Protein AF-A0A0C2CMG9-F1 (afdb_monomer_lite)

Sequence (87 aa):
FETTVRTVADTRLAEKPQTMLVYRIFEIDEKVTVMPRDKAELEKLYDSGNAVVFHSKYYPGAHNIEGLSDWFDKNSTVDGLFAKDKQ

Radius of 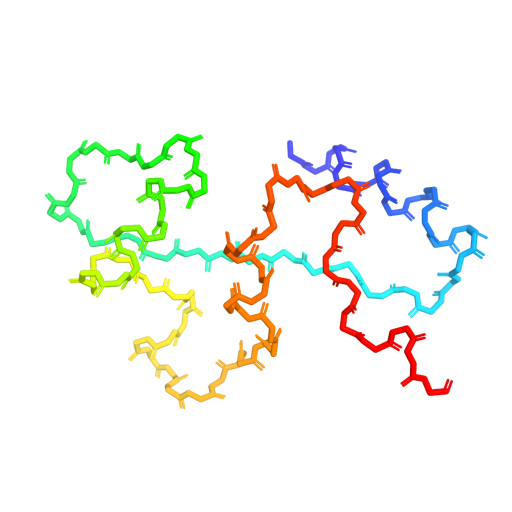gyration: 14.69 Å; chains: 1; bounding box: 33×23×41 Å

Organism: NCBI:txid51022

pLDDT: mean 79.19, std 14.96, range [36.62, 95.56]

Secondary structure (DSSP, 8-state):
-HHHHHHHHHHHHHH-TT-------EEEPTT--S--SSHHHHHHHHHTTSEEETTTTTSTTTT--S-HHHHHH-S--SS---TTS--

Foldseek 3Di:
DVVVLVVLCVVCCVVPVPFDDDDWDKDFAPPPPDDDPDLQSQVVCVVVVRIDTPCCVVDPPPPPDPCPVVVSPDPDPPPPDPPDPDD

Structure (mmCIF, N/CA/C/O backbone):
data_AF-A0A0C2CMG9-F1
#
_entry.id   AF-A0A0C2CMG9-F1
#
loop_
_atom_site.group_PDB
_atom_site.id
_atom_site.type_symbol
_atom_site.label_atom_id
_atom_site.label_alt_id
_atom_site.label_comp_id
_atom_site.label_asym_id
_atom_site.label_entity_id
_atom_site.label_seq_id
_atom_site.pdbx_PDB_ins_code
_atom_site.Cartn_x
_atom_site.Cartn_y
_atom_site.Cartn_z
_atom_site.occupancy
_atom_site.B_iso_or_equiv
_atom_site.auth_seq_id
_atom_site.auth_comp_id
_atom_site.auth_asym_id
_atom_site.auth_atom_id
_atom_site.pdbx_PDB_model_num
ATOM 1 N N . PHE A 1 1 ? 10.597 7.885 0.992 1.00 70.31 1 PHE A N 1
ATOM 2 C CA . PHE A 1 1 ? 9.540 7.336 0.120 1.00 70.31 1 PHE A CA 1
ATOM 3 C C . PHE A 1 1 ? 9.822 7.656 -1.343 1.00 70.31 1 PHE A C 1
ATOM 5 O O . PHE A 1 1 ? 10.162 6.731 -2.064 1.00 70.31 1 PHE A O 1
ATOM 12 N N . GLU A 1 2 ? 9.776 8.927 -1.770 1.00 81.12 2 GLU A N 1
ATOM 13 C CA . GLU A 1 2 ? 9.985 9.309 -3.183 1.00 81.12 2 GLU A CA 1
ATOM 14 C C . GLU A 1 2 ? 11.286 8.753 -3.776 1.00 81.12 2 GLU A C 1
ATOM 16 O O . GLU A 1 2 ? 11.247 8.115 -4.821 1.00 81.12 2 GLU A O 1
ATOM 21 N N . THR A 1 3 ? 12.420 8.916 -3.086 1.00 84.75 3 THR A N 1
ATOM 22 C CA . THR A 1 3 ? 13.719 8.395 -3.544 1.00 84.75 3 THR A CA 1
ATOM 23 C C . THR A 1 3 ? 13.669 6.895 -3.824 1.00 84.75 3 THR A C 1
ATOM 25 O O . THR A 1 3 ? 14.120 6.454 -4.872 1.00 84.75 3 THR A O 1
ATOM 28 N N . THR A 1 4 ? 13.062 6.114 -2.927 1.00 79.69 4 THR A N 1
ATOM 29 C CA . THR A 1 4 ? 12.919 4.659 -3.078 1.00 79.69 4 THR A CA 1
ATOM 30 C C . THR A 1 4 ? 12.063 4.304 -4.290 1.00 79.69 4 THR A C 1
ATOM 32 O O . THR A 1 4 ? 12.452 3.453 -5.084 1.00 79.69 4 THR A O 1
ATOM 35 N N . VAL A 1 5 ? 10.916 4.971 -4.455 1.00 81.06 5 VAL A N 1
ATOM 36 C CA . VAL A 1 5 ? 10.020 4.745 -5.600 1.00 81.06 5 VAL A CA 1
ATOM 37 C C . VAL A 1 5 ? 10.719 5.106 -6.908 1.00 81.06 5 VAL A C 1
ATOM 39 O O . VAL A 1 5 ? 10.651 4.336 -7.860 1.00 81.06 5 VAL A O 1
ATOM 42 N N . ARG A 1 6 ? 11.441 6.232 -6.938 1.00 85.69 6 ARG A N 1
ATOM 43 C CA . ARG A 1 6 ? 12.209 6.681 -8.103 1.00 85.69 6 ARG A CA 1
ATOM 44 C C . ARG A 1 6 ? 13.287 5.670 -8.487 1.00 85.69 6 ARG A C 1
ATOM 46 O O . ARG A 1 6 ? 13.344 5.279 -9.640 1.00 85.69 6 ARG A O 1
ATOM 53 N N . THR A 1 7 ? 14.068 5.172 -7.529 1.00 84.88 7 THR A N 1
ATOM 54 C CA . THR A 1 7 ? 15.093 4.153 -7.805 1.00 84.88 7 THR A CA 1
ATOM 55 C C . THR A 1 7 ? 14.495 2.864 -8.375 1.00 84.88 7 THR A C 1
ATOM 57 O O . THR A 1 7 ? 15.049 2.294 -9.310 1.00 84.88 7 THR A O 1
ATOM 60 N N . VAL A 1 8 ? 13.353 2.404 -7.850 1.00 82.62 8 VAL A N 1
ATOM 61 C CA . VAL A 1 8 ? 12.649 1.238 -8.414 1.00 82.62 8 VAL A CA 1
ATOM 62 C C . VAL A 1 8 ? 12.158 1.536 -9.831 1.00 82.62 8 VAL A C 1
ATOM 64 O O . VAL A 1 8 ? 12.274 0.682 -10.709 1.00 82.62 8 VAL A O 1
ATOM 67 N N . ALA A 1 9 ? 11.638 2.743 -10.062 1.00 84.44 9 ALA A N 1
ATOM 68 C CA . ALA A 1 9 ? 11.154 3.163 -11.367 1.00 84.44 9 ALA A CA 1
ATOM 69 C C . ALA A 1 9 ? 12.264 3.200 -12.415 1.00 84.44 9 ALA A C 1
ATOM 71 O O . ALA A 1 9 ? 12.098 2.610 -13.479 1.00 84.44 9 ALA A O 1
ATOM 72 N N . ASP A 1 10 ? 13.394 3.828 -12.095 1.00 88.50 10 ASP A N 1
ATOM 73 C CA . ASP A 1 10 ? 14.523 3.981 -13.010 1.00 88.50 10 ASP A CA 1
ATOM 74 C C . ASP A 1 10 ? 15.026 2.613 -13.497 1.00 88.50 10 ASP A C 1
ATOM 76 O O . ASP A 1 10 ? 15.171 2.395 -14.699 1.00 88.50 10 ASP A O 1
ATOM 80 N N . THR A 1 11 ? 15.200 1.653 -12.582 1.00 86.25 11 THR A N 1
ATOM 81 C CA . THR A 1 11 ? 15.629 0.289 -12.928 1.00 86.25 11 THR A CA 1
ATOM 82 C C . THR A 1 11 ? 14.591 -0.435 -13.789 1.00 86.25 11 THR A C 1
ATOM 84 O O . THR A 1 11 ? 14.924 -0.999 -14.829 1.00 86.25 11 THR A O 1
ATOM 87 N N . ARG A 1 12 ? 13.311 -0.418 -13.393 1.00 79.25 12 ARG A N 1
ATOM 88 C CA . ARG A 1 12 ? 12.273 -1.227 -14.061 1.00 79.25 12 ARG A CA 1
ATOM 89 C C . ARG A 1 12 ? 11.852 -0.672 -15.408 1.00 79.25 12 ARG A C 1
ATOM 91 O O . ARG A 1 12 ? 11.607 -1.447 -16.326 1.00 79.25 12 ARG A O 1
ATOM 98 N N . LEU A 1 13 ? 11.774 0.646 -15.540 1.00 85.25 13 LEU A N 1
ATOM 99 C CA . LEU A 1 13 ? 11.419 1.283 -16.804 1.00 85.25 13 LEU A CA 1
ATOM 100 C C . LEU A 1 13 ? 12.554 1.169 -17.829 1.00 85.25 13 LEU A C 1
ATOM 102 O O . LEU A 1 13 ? 12.274 1.145 -19.023 1.00 85.25 13 LEU A O 1
ATOM 106 N N . ALA A 1 14 ? 13.809 1.033 -17.387 1.00 88.81 14 ALA A N 1
ATOM 107 C CA . ALA A 1 14 ? 14.919 0.707 -18.278 1.00 88.81 14 ALA A CA 1
ATOM 108 C C . ALA A 1 14 ? 14.831 -0.734 -18.823 1.00 88.81 14 ALA A C 1
ATOM 110 O O . ALA A 1 14 ? 15.079 -0.952 -20.007 1.00 88.81 14 ALA A O 1
ATOM 111 N N . GLU A 1 15 ? 14.454 -1.712 -17.990 1.00 86.25 15 GLU A N 1
ATOM 112 C CA . GLU A 1 15 ? 14.333 -3.128 -18.386 1.00 86.25 15 GLU A CA 1
ATOM 113 C C . GLU A 1 15 ? 13.051 -3.429 -19.181 1.00 86.25 15 GLU A C 1
ATOM 115 O O . GLU A 1 15 ? 13.072 -4.161 -20.171 1.00 86.25 15 GLU A O 1
ATOM 120 N N . LYS A 1 16 ? 11.919 -2.872 -18.739 1.00 84.25 16 LYS A N 1
ATOM 121 C CA . LYS A 1 16 ? 10.583 -3.049 -19.319 1.00 84.25 16 LYS A CA 1
ATOM 122 C C . LYS A 1 16 ? 9.851 -1.697 -19.337 1.00 84.25 16 LYS A C 1
ATOM 124 O O . LYS A 1 16 ? 9.092 -1.396 -18.410 1.00 84.25 16 LYS A O 1
ATOM 129 N N . PRO A 1 17 ? 10.007 -0.891 -20.401 1.00 83.75 17 PRO A N 1
ATOM 130 C CA . PRO A 1 17 ? 9.475 0.477 -20.469 1.00 83.75 17 PRO A CA 1
ATOM 131 C C . PRO A 1 17 ? 7.954 0.616 -20.318 1.00 83.75 17 PRO A C 1
ATOM 133 O O . PRO A 1 17 ? 7.471 1.686 -19.966 1.00 83.75 17 PRO A O 1
ATOM 136 N N . GLN A 1 18 ? 7.189 -0.451 -20.570 1.00 82.19 18 GLN A N 1
ATOM 137 C CA . GLN A 1 18 ? 5.726 -0.467 -20.426 1.00 82.19 18 GLN A CA 1
ATOM 138 C C . GLN A 1 18 ? 5.251 -0.918 -19.031 1.00 82.19 18 GLN A C 1
ATOM 140 O O . GLN A 1 18 ? 4.066 -1.180 -18.836 1.00 82.19 18 GLN A O 1
ATOM 145 N N . THR A 1 19 ? 6.153 -1.014 -18.050 1.00 78.69 19 THR A N 1
ATOM 146 C CA . THR A 1 19 ? 5.807 -1.412 -16.678 1.00 78.69 19 THR A CA 1
ATOM 147 C C . THR A 1 19 ? 4.992 -0.327 -15.978 1.00 78.69 19 THR A C 1
ATOM 149 O O . THR A 1 19 ? 5.428 0.817 -15.858 1.00 78.69 19 THR A O 1
ATOM 152 N N . MET A 1 20 ? 3.835 -0.701 -15.427 1.00 75.62 20 MET A N 1
ATOM 153 C CA . MET A 1 20 ? 3.095 0.148 -14.493 1.00 75.62 20 MET A CA 1
ATOM 154 C C . MET A 1 20 ? 3.586 -0.059 -13.060 1.00 75.62 20 MET A C 1
ATOM 156 O O . MET A 1 20 ? 3.564 -1.170 -12.534 1.00 75.62 20 MET A O 1
ATOM 160 N N . LEU A 1 21 ? 3.966 1.036 -12.404 1.00 77.12 21 LEU A N 1
ATOM 161 C CA . LEU A 1 21 ? 4.305 1.048 -10.983 1.00 77.12 21 LEU A CA 1
ATOM 162 C C . LEU A 1 21 ? 3.074 1.446 -10.183 1.00 77.12 21 LEU A C 1
ATOM 164 O O . LEU A 1 21 ? 2.612 2.585 -10.245 1.00 77.12 21 LEU A O 1
ATOM 168 N N . VAL A 1 22 ? 2.539 0.489 -9.434 1.00 76.75 22 VAL A N 1
ATOM 169 C CA . VAL A 1 22 ? 1.315 0.676 -8.662 1.00 76.75 22 VAL A CA 1
ATOM 170 C C . VAL A 1 22 ? 1.641 0.760 -7.179 1.00 76.75 22 VAL A C 1
ATOM 172 O O . VAL A 1 22 ? 2.260 -0.140 -6.615 1.00 76.75 22 VAL A O 1
ATOM 175 N N . TYR A 1 23 ? 1.162 1.822 -6.536 1.00 77.69 23 TYR A N 1
ATOM 176 C CA . TYR A 1 23 ? 1.125 1.950 -5.084 1.00 77.69 23 TYR A CA 1
ATOM 177 C C . TYR A 1 23 ? -0.330 1.883 -4.604 1.00 77.69 23 TYR A C 1
ATOM 179 O O . TYR A 1 23 ? -1.228 2.448 -5.227 1.00 77.69 23 TYR A O 1
ATOM 187 N N . ARG A 1 24 ? -0.573 1.173 -3.497 1.00 83.38 24 ARG A N 1
ATOM 188 C CA . ARG A 1 24 ? -1.894 1.082 -2.860 1.00 83.38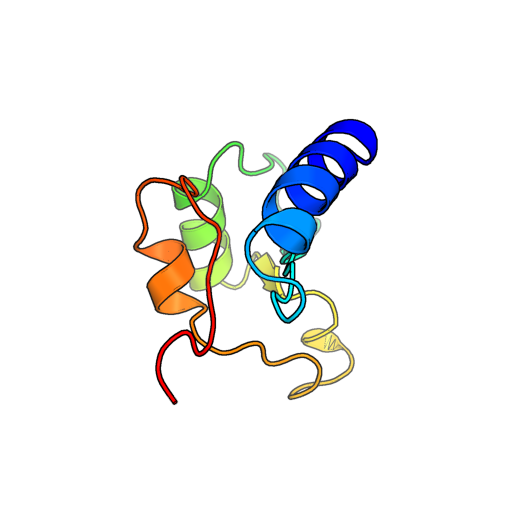 24 ARG A CA 1
ATOM 189 C C . ARG A 1 24 ? -1.882 1.899 -1.577 1.00 83.38 24 ARG A C 1
ATOM 191 O O . ARG A 1 24 ? -1.038 1.670 -0.716 1.00 83.38 24 ARG A O 1
ATOM 198 N N . ILE A 1 25 ? -2.809 2.845 -1.469 1.00 86.75 25 ILE A N 1
ATOM 199 C CA . ILE A 1 25 ? -3.016 3.657 -0.266 1.00 86.75 25 ILE A CA 1
ATOM 200 C C . ILE A 1 25 ? -4.280 3.158 0.425 1.00 86.75 25 ILE A C 1
ATOM 202 O O . ILE A 1 25 ? -5.285 2.897 -0.239 1.00 86.75 25 ILE A O 1
ATOM 206 N N . PHE A 1 26 ? -4.217 3.048 1.748 1.00 90.00 26 PHE A N 1
ATOM 207 C CA . PHE A 1 26 ? -5.347 2.681 2.589 1.00 90.00 26 PHE A CA 1
ATOM 208 C C . PHE A 1 26 ? -5.673 3.822 3.550 1.00 90.00 26 PHE A C 1
ATOM 210 O O . PHE A 1 26 ? -4.772 4.437 4.119 1.00 90.00 26 PHE A O 1
ATOM 217 N N . GLU A 1 27 ? -6.963 4.083 3.727 1.00 91.56 27 GLU A N 1
ATOM 218 C CA . GLU A 1 27 ? -7.495 4.938 4.782 1.00 91.56 27 GLU A CA 1
ATOM 219 C C . GLU A 1 27 ? -7.850 4.059 5.976 1.00 91.56 27 GLU A C 1
ATOM 221 O O . GLU A 1 27 ? -8.591 3.084 5.833 1.00 91.56 27 GLU A O 1
ATOM 226 N N . ILE A 1 28 ? -7.319 4.405 7.144 1.00 93.25 28 ILE A N 1
ATOM 227 C CA . ILE A 1 28 ? -7.586 3.705 8.400 1.00 93.25 28 ILE A CA 1
ATOM 228 C C . ILE A 1 28 ? -8.635 4.498 9.185 1.00 93.25 28 ILE A C 1
ATOM 230 O O . ILE A 1 28 ? -8.584 5.728 9.212 1.00 93.25 28 ILE A O 1
ATOM 234 N N . ASP A 1 29 ? -9.599 3.805 9.794 1.00 92.50 29 ASP A N 1
ATOM 235 C CA . ASP A 1 29 ? -10.590 4.417 10.682 1.00 92.50 29 ASP A CA 1
ATOM 236 C C . ASP A 1 29 ? -9.897 5.118 11.861 1.00 92.50 29 ASP A C 1
ATOM 238 O O . ASP A 1 29 ? -8.990 4.564 12.483 1.00 92.50 29 ASP A O 1
ATOM 242 N N . GLU A 1 30 ? -10.340 6.331 12.193 1.00 92.88 30 GLU A N 1
ATOM 243 C CA . GLU A 1 30 ? -9.753 7.161 13.254 1.00 92.88 30 GLU A CA 1
ATOM 244 C C . GLU A 1 30 ? -9.790 6.496 14.640 1.00 92.88 30 GLU A C 1
ATOM 246 O O . GLU A 1 30 ? -9.014 6.857 15.525 1.00 92.88 30 GLU A O 1
ATOM 251 N N . LYS A 1 31 ? -10.672 5.509 14.848 1.00 94.31 31 LYS A N 1
ATOM 252 C CA . LYS A 1 31 ? -10.754 4.732 16.094 1.00 94.31 31 LYS A CA 1
ATOM 253 C C . LYS A 1 31 ? -9.587 3.761 16.271 1.00 94.31 31 LYS A C 1
ATOM 255 O O . LYS A 1 31 ? -9.364 3.285 17.385 1.00 94.31 31 LYS A O 1
ATOM 260 N N . VAL A 1 32 ? -8.857 3.434 15.204 1.00 94.62 32 VAL A N 1
ATOM 261 C CA . VAL A 1 32 ? -7.676 2.571 15.274 1.00 94.62 32 VAL A CA 1
ATOM 262 C C . VAL A 1 32 ? -6.522 3.369 15.876 1.00 94.62 32 VAL A C 1
ATOM 264 O O . VAL A 1 32 ? -5.950 4.255 15.251 1.00 94.62 32 VAL A O 1
ATOM 267 N N . THR A 1 33 ? -6.157 3.038 17.111 1.00 93.94 33 THR A N 1
ATOM 268 C CA . THR A 1 33 ? -5.109 3.753 17.856 1.00 93.94 33 THR A CA 1
ATOM 269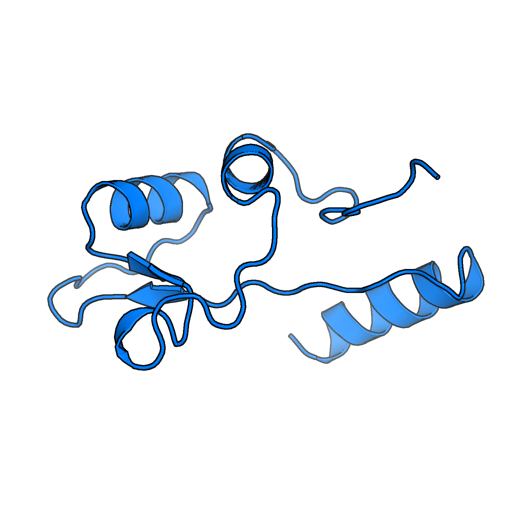 C C . THR A 1 33 ? -3.696 3.265 17.540 1.00 93.94 33 THR A C 1
ATOM 271 O O . THR A 1 33 ? -2.726 3.986 17.774 1.00 93.94 33 THR A O 1
ATOM 274 N N . VAL A 1 34 ? -3.564 2.048 17.004 1.00 93.88 34 VAL A N 1
ATOM 275 C CA . VAL A 1 34 ? -2.284 1.433 16.639 1.00 93.88 34 VAL A CA 1
ATOM 276 C C . VAL A 1 34 ? -2.270 1.165 15.141 1.00 93.88 34 VAL A C 1
ATOM 278 O O . VAL A 1 34 ? -3.009 0.319 14.646 1.00 93.88 34 VAL A O 1
ATOM 281 N N . MET A 1 35 ? -1.417 1.895 14.422 1.00 93.94 35 MET A N 1
ATOM 282 C CA . MET A 1 35 ? -1.275 1.750 12.973 1.00 93.94 35 MET A CA 1
ATOM 283 C C . MET A 1 35 ? -0.570 0.436 12.610 1.00 93.94 35 MET A C 1
ATOM 285 O O . MET A 1 35 ? 0.408 0.087 13.282 1.00 93.94 35 MET A O 1
ATOM 289 N N . PRO A 1 36 ? -1.001 -0.243 11.529 1.00 94.25 36 PRO A N 1
ATOM 290 C CA . PRO A 1 36 ? -0.369 -1.475 11.079 1.00 94.25 36 PRO A CA 1
ATOM 291 C C . PRO A 1 36 ? 1.077 -1.197 10.655 1.00 94.25 36 PRO A C 1
ATOM 293 O O . PRO A 1 36 ? 1.370 -0.203 9.983 1.00 94.25 36 PRO A O 1
ATOM 296 N N . ARG A 1 37 ? 1.998 -2.066 11.065 1.00 91.25 37 ARG A N 1
ATOM 297 C CA . ARG A 1 37 ? 3.431 -1.988 10.739 1.00 91.25 37 ARG A CA 1
ATOM 298 C C . ARG A 1 37 ? 3.823 -2.913 9.603 1.00 91.25 37 ARG A C 1
ATOM 300 O O . ARG A 1 37 ? 4.861 -2.698 8.976 1.00 91.25 37 ARG A O 1
ATOM 307 N N . ASP A 1 38 ? 2.983 -3.898 9.327 1.00 87.69 38 ASP A N 1
ATOM 308 C CA . ASP A 1 38 ? 3.156 -4.831 8.236 1.00 87.69 38 ASP A CA 1
ATOM 309 C C . ASP A 1 38 ? 1.836 -5.103 7.506 1.00 87.69 38 ASP A C 1
ATOM 311 O O . ASP A 1 38 ? 0.770 -4.556 7.799 1.00 87.69 38 ASP A O 1
ATOM 315 N N . LYS A 1 39 ? 1.949 -5.936 6.479 1.00 87.44 39 LYS A N 1
ATOM 316 C CA . LYS A 1 39 ? 0.862 -6.246 5.567 1.00 87.44 39 LYS A CA 1
ATOM 317 C C . LYS A 1 39 ? -0.190 -7.170 6.174 1.00 87.44 39 LYS A C 1
ATOM 319 O O . LYS A 1 39 ? -1.356 -7.019 5.835 1.00 87.44 39 LYS A O 1
ATOM 324 N N . ALA A 1 40 ? 0.204 -8.068 7.075 1.00 89.94 40 ALA A N 1
ATOM 325 C CA . ALA A 1 40 ? -0.723 -8.975 7.743 1.00 89.94 40 ALA A CA 1
ATOM 326 C C . ALA A 1 40 ? -1.580 -8.221 8.772 1.00 89.94 40 ALA A C 1
ATOM 328 O O . ALA A 1 40 ? -2.767 -8.494 8.932 1.00 89.94 40 ALA A O 1
ATOM 329 N N . GLU A 1 41 ? -1.000 -7.238 9.461 1.00 93.44 41 GLU A N 1
ATOM 330 C CA . GLU A 1 41 ? -1.749 -6.323 10.324 1.00 93.44 41 GLU A CA 1
ATOM 331 C C . GLU A 1 41 ? -2.716 -5.447 9.519 1.00 93.44 41 GLU A C 1
ATOM 333 O O . GLU A 1 41 ? -3.864 -5.266 9.925 1.00 93.44 41 GLU A O 1
ATOM 338 N N . LEU A 1 42 ? -2.284 -4.943 8.359 1.00 93.44 42 LEU A N 1
ATOM 339 C CA . LEU A 1 42 ? -3.147 -4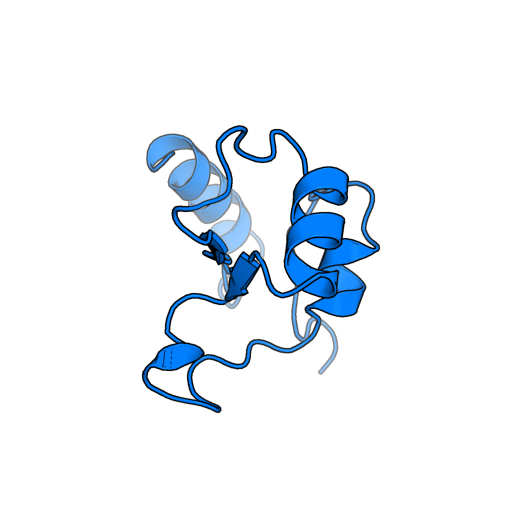.172 7.464 1.00 93.44 42 LEU A CA 1
ATOM 340 C C . LEU A 1 42 ? -4.311 -5.010 6.912 1.00 93.44 42 LEU A C 1
ATOM 342 O O . LEU A 1 42 ? -5.430 -4.510 6.853 1.00 93.44 42 LEU A O 1
ATOM 346 N N . GLU A 1 43 ? -4.064 -6.265 6.537 1.00 93.31 43 GLU A N 1
ATOM 347 C CA . GLU A 1 43 ? -5.090 -7.196 6.048 1.00 93.31 43 GLU A CA 1
ATOM 348 C C . GLU A 1 43 ? -6.184 -7.424 7.092 1.00 93.31 43 GLU A C 1
ATOM 350 O O . GLU A 1 43 ? -7.362 -7.239 6.807 1.00 93.31 43 GLU A O 1
ATOM 355 N N . LYS A 1 44 ? -5.807 -7.676 8.351 1.00 95.06 44 LYS A N 1
ATOM 356 C CA . LYS A 1 44 ? -6.774 -7.807 9.456 1.00 95.06 44 LYS A CA 1
ATOM 357 C C . LYS A 1 44 ? -7.647 -6.562 9.622 1.00 95.06 44 LYS A C 1
ATOM 359 O O . LYS A 1 44 ? -8.841 -6.666 9.916 1.00 95.06 44 LYS A O 1
ATOM 364 N N . LEU A 1 45 ? -7.066 -5.370 9.470 1.00 95.56 45 LEU A N 1
ATOM 365 C CA . LEU A 1 45 ? -7.830 -4.122 9.519 1.00 95.56 45 LEU A CA 1
ATOM 366 C C . LEU A 1 45 ? -8.755 -3.987 8.308 1.00 95.56 45 LEU A C 1
ATOM 368 O O . LEU A 1 45 ? -9.886 -3.534 8.464 1.00 95.56 45 LEU A O 1
ATOM 372 N N . TYR A 1 46 ? -8.301 -4.404 7.129 1.00 93.19 46 TYR A N 1
ATOM 373 C CA . TYR A 1 46 ? -9.097 -4.392 5.907 1.00 93.19 46 TYR A CA 1
ATOM 374 C C . TYR A 1 46 ? -10.308 -5.327 6.011 1.00 93.19 46 TYR A C 1
ATOM 376 O O . TYR A 1 46 ? -11.440 -4.883 5.826 1.00 93.19 46 TYR A O 1
ATOM 384 N N . ASP A 1 47 ? -10.093 -6.574 6.428 1.00 93.19 47 ASP A N 1
ATOM 385 C CA . ASP A 1 47 ? -11.145 -7.586 6.576 1.00 93.19 47 ASP A CA 1
ATOM 386 C C . ASP A 1 47 ? -12.177 -7.214 7.645 1.00 93.19 47 ASP A C 1
ATOM 388 O O . ASP A 1 47 ? -13.366 -7.504 7.516 1.00 93.19 47 ASP A O 1
ATOM 392 N N . SER A 1 48 ? -11.733 -6.534 8.706 1.00 94.31 48 SER A N 1
ATOM 393 C CA . SER A 1 48 ? -12.622 -6.018 9.754 1.00 94.31 48 SER A CA 1
ATOM 394 C C . SER A 1 48 ? -13.326 -4.708 9.379 1.00 94.31 48 SER A C 1
ATOM 396 O O . SER A 1 48 ? -14.107 -4.191 10.177 1.00 94.31 48 SER A O 1
ATOM 398 N N . GLY A 1 49 ? -13.066 -4.158 8.187 1.00 92.19 49 GLY A N 1
ATOM 399 C CA . GLY A 1 49 ? -13.646 -2.902 7.707 1.00 92.19 49 GLY A CA 1
ATOM 400 C C . GLY A 1 49 ? -13.058 -1.637 8.346 1.00 92.19 49 GLY A C 1
ATOM 401 O O . GLY A 1 49 ? -13.561 -0.540 8.109 1.00 92.19 49 GLY A O 1
ATOM 402 N N . ASN A 1 50 ? -11.991 -1.770 9.137 1.00 94.25 50 ASN A N 1
ATOM 403 C CA . ASN A 1 50 ? -11.281 -0.662 9.783 1.00 94.25 50 ASN A CA 1
ATOM 404 C C . ASN A 1 50 ? -10.195 -0.042 8.890 1.00 94.25 50 ASN A C 1
ATOM 406 O O . ASN A 1 50 ? -9.656 1.014 9.216 1.00 94.25 50 ASN A O 1
ATOM 410 N N . ALA A 1 51 ? -9.869 -0.685 7.772 1.00 93.44 51 ALA A N 1
ATOM 411 C CA . ALA A 1 51 ? -9.068 -0.125 6.698 1.00 93.44 51 ALA A CA 1
ATOM 412 C C . ALA A 1 51 ? -9.825 -0.260 5.381 1.00 93.44 51 ALA A C 1
ATOM 414 O O . ALA A 1 51 ? -10.449 -1.282 5.110 1.00 93.44 51 ALA A O 1
ATOM 415 N N . VAL A 1 52 ? -9.738 0.751 4.527 1.00 90.12 52 VAL A N 1
ATOM 416 C CA . VAL A 1 52 ? -10.321 0.707 3.185 1.00 90.12 52 VAL A CA 1
ATOM 417 C C . VAL A 1 52 ? -9.328 1.243 2.168 1.00 90.12 52 VAL A C 1
ATOM 419 O O . VAL A 1 52 ? -8.479 2.066 2.499 1.00 90.12 52 VAL A O 1
ATOM 422 N N . VAL A 1 53 ? -9.416 0.800 0.913 1.00 88.12 53 VAL A N 1
ATOM 423 C CA . VAL A 1 53 ? -8.610 1.403 -0.160 1.00 88.12 53 VAL A CA 1
ATOM 424 C C . VAL A 1 53 ? -9.038 2.864 -0.323 1.00 88.12 53 VAL A C 1
ATOM 426 O O . VAL A 1 53 ? -10.235 3.163 -0.329 1.00 88.12 53 VAL A O 1
ATOM 429 N N . PHE A 1 54 ? -8.064 3.767 -0.436 1.00 84.00 54 PHE A N 1
ATOM 430 C CA . PHE A 1 54 ? -8.286 5.206 -0.590 1.00 84.00 54 PHE A CA 1
ATOM 431 C C . PHE A 1 54 ? -9.325 5.5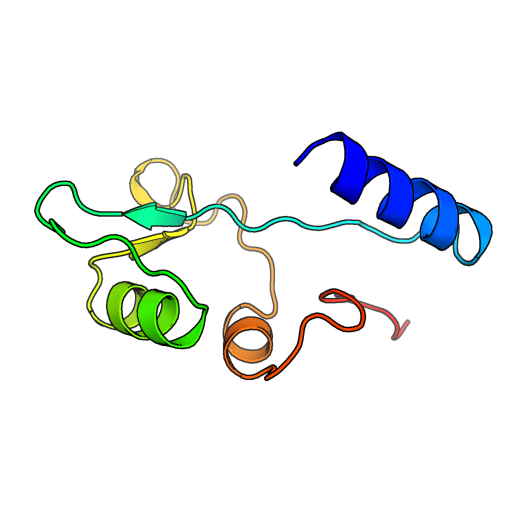15 -1.685 1.00 84.00 54 PHE A C 1
ATOM 433 O O . PHE A 1 54 ? -9.315 4.883 -2.742 1.00 84.00 54 PHE A O 1
ATOM 440 N N . HIS A 1 55 ? -10.220 6.475 -1.411 1.00 74.69 55 HIS A N 1
ATOM 441 C CA . HIS A 1 55 ? -11.410 6.863 -2.196 1.00 74.69 55 HIS A CA 1
ATOM 442 C C . HIS A 1 55 ? -12.600 5.894 -2.232 1.00 74.69 55 HIS A C 1
ATOM 444 O O . HIS A 1 55 ? -13.664 6.296 -2.703 1.00 74.69 55 HIS A O 1
ATOM 450 N N . SER A 1 56 ? -12.500 4.674 -1.699 1.00 75.88 56 SER A N 1
ATOM 451 C CA . SER A 1 56 ? -13.624 3.717 -1.734 1.00 75.88 56 SER A CA 1
ATOM 452 C C . SER A 1 56 ? -14.907 4.235 -1.065 1.00 75.88 56 SER A C 1
ATOM 454 O O . SER A 1 56 ? -16.001 3.917 -1.527 1.00 75.88 56 SER A O 1
ATOM 456 N N . LYS A 1 57 ? -14.786 5.070 -0.021 1.00 72.75 57 LYS A N 1
ATOM 457 C CA . LYS A 1 57 ? -15.927 5.679 0.688 1.00 72.75 57 LYS A CA 1
ATOM 458 C C . LYS A 1 57 ? -16.646 6.760 -0.126 1.00 72.75 57 LYS A C 1
ATOM 460 O O . LYS A 1 57 ? -17.864 6.870 -0.038 1.00 72.75 57 LYS A O 1
ATOM 465 N N . TYR A 1 58 ? -15.907 7.558 -0.898 1.00 70.38 58 TYR A N 1
ATOM 466 C CA . TYR A 1 58 ? -16.453 8.704 -1.639 1.00 70.38 58 TYR A CA 1
ATOM 467 C C . TYR A 1 58 ? -16.826 8.358 -3.076 1.00 70.38 58 TYR A C 1
ATOM 469 O O . TYR A 1 58 ? -17.726 8.974 -3.643 1.00 70.38 58 TYR A O 1
ATOM 477 N N . TYR A 1 59 ? -16.145 7.374 -3.663 1.00 75.00 59 TYR A N 1
ATOM 478 C CA . TYR A 1 59 ? -16.428 6.917 -5.010 1.00 75.00 59 TYR A CA 1
ATOM 479 C C . TYR A 1 59 ? -16.339 5.385 -5.099 1.00 75.00 59 TYR A C 1
ATOM 481 O O . TYR A 1 59 ? -15.327 4.832 -5.543 1.00 75.00 59 TYR A O 1
ATOM 489 N N . PRO A 1 60 ? -17.406 4.679 -4.679 1.00 67.88 60 PRO A N 1
ATOM 490 C CA . PRO A 1 60 ? -17.475 3.227 -4.774 1.00 67.88 60 PRO A CA 1
ATOM 491 C C . PRO A 1 60 ? -17.289 2.777 -6.230 1.00 67.88 60 PRO A C 1
ATOM 493 O O . PRO A 1 60 ? -18.021 3.208 -7.117 1.00 67.88 60 PRO A O 1
ATOM 496 N N . GLY A 1 61 ? -16.295 1.922 -6.482 1.00 66.50 61 GLY A N 1
ATOM 497 C CA . GLY A 1 61 ? -15.969 1.410 -7.820 1.00 66.50 61 GLY A CA 1
ATOM 498 C C . GLY A 1 61 ? -14.894 2.196 -8.578 1.00 66.50 61 GLY A C 1
ATOM 499 O O . GLY A 1 61 ? -14.367 1.688 -9.569 1.00 66.50 61 GLY A O 1
ATOM 500 N N . ALA A 1 62 ? -14.496 3.381 -8.107 1.00 64.75 62 ALA A N 1
ATOM 501 C CA . ALA A 1 62 ? -13.319 4.058 -8.637 1.00 64.75 62 ALA A CA 1
ATOM 502 C C . ALA A 1 62 ? -12.031 3.447 -8.088 1.00 64.75 62 ALA A C 1
ATOM 504 O O . ALA A 1 62 ? -11.984 2.955 -6.963 1.00 64.75 62 ALA A O 1
ATOM 505 N N . HIS A 1 63 ? -10.975 3.478 -8.904 1.00 63.56 63 HIS A N 1
ATOM 506 C CA . HIS A 1 63 ? -9.652 2.961 -8.544 1.00 63.56 63 HIS A CA 1
ATOM 507 C C . HIS A 1 63 ? -9.655 1.498 -8.069 1.00 63.56 63 HIS A C 1
ATOM 509 O O . HIS A 1 63 ? -8.784 1.100 -7.294 1.00 63.56 63 HIS A O 1
ATOM 515 N N . ASN A 1 64 ? -10.596 0.674 -8.552 1.00 67.06 64 ASN A N 1
ATOM 516 C CA . ASN A 1 64 ? -10.509 -0.765 -8.353 1.00 67.06 64 ASN A CA 1
ATOM 517 C C . ASN A 1 64 ? -9.313 -1.301 -9.147 1.00 67.06 64 ASN A C 1
ATOM 519 O O . ASN A 1 64 ? -9.385 -1.520 -10.355 1.00 67.06 64 ASN A O 1
ATOM 523 N N . ILE A 1 65 ? -8.189 -1.455 -8.461 1.00 71.31 65 ILE A N 1
ATOM 524 C CA . ILE A 1 65 ? -7.008 -2.102 -9.012 1.00 71.31 65 ILE A CA 1
ATOM 525 C C . ILE A 1 65 ? -7.138 -3.584 -8.681 1.00 71.31 65 ILE A C 1
ATOM 527 O O . ILE A 1 65 ? -7.096 -3.960 -7.505 1.00 71.31 65 ILE A O 1
ATOM 531 N N . GLU A 1 66 ? -7.260 -4.408 -9.717 1.00 77.69 66 GLU A N 1
ATOM 532 C CA . GLU A 1 66 ? -7.335 -5.869 -9.623 1.00 77.69 66 GLU A CA 1
ATOM 533 C C . GLU A 1 66 ? -6.164 -6.473 -8.820 1.00 77.69 66 GLU A C 1
ATOM 535 O O . GLU A 1 66 ? -5.100 -5.864 -8.673 1.00 77.69 66 GLU A O 1
ATOM 540 N N . GLY A 1 67 ? -6.359 -7.681 -8.284 1.00 82.25 67 GLY A N 1
ATOM 541 C CA . GLY A 1 67 ? -5.316 -8.412 -7.552 1.00 82.25 67 GLY A CA 1
ATOM 542 C C . GLY A 1 67 ? -5.053 -7.893 -6.135 1.00 82.25 67 GLY A C 1
ATOM 543 O O . GLY A 1 67 ? -3.910 -7.892 -5.687 1.00 82.25 67 GLY A O 1
ATOM 544 N N . LEU A 1 68 ? -6.077 -7.400 -5.426 1.00 84.06 68 LEU A N 1
ATOM 545 C CA . LEU A 1 68 ? -5.933 -7.005 -4.018 1.00 84.06 68 LEU A CA 1
ATOM 546 C C . LEU A 1 68 ? -5.715 -8.218 -3.094 1.00 84.06 68 LEU A C 1
ATOM 548 O O . LEU A 1 68 ? -4.822 -8.163 -2.257 1.00 84.06 68 LEU A O 1
ATOM 552 N N . SER A 1 69 ? -6.469 -9.308 -3.287 1.00 85.19 69 SER A N 1
ATOM 553 C CA . SER A 1 69 ? -6.269 -10.566 -2.541 1.00 85.19 69 SER A CA 1
ATOM 554 C C . SER A 1 69 ? -4.875 -11.128 -2.807 1.00 85.19 69 SER A C 1
ATOM 556 O O . SER A 1 69 ? -4.068 -11.236 -1.894 1.00 85.19 69 SER A O 1
ATOM 558 N N . ASP A 1 70 ? -4.527 -11.315 -4.086 1.00 85.06 70 ASP A N 1
ATOM 559 C CA . ASP A 1 70 ? -3.186 -11.740 -4.503 1.00 85.06 70 ASP A CA 1
ATOM 560 C C . ASP A 1 70 ? -2.076 -10.830 -3.970 1.00 85.06 70 ASP A C 1
ATOM 562 O O . ASP A 1 70 ? -0.941 -11.274 -3.776 1.00 85.06 70 ASP A O 1
ATOM 566 N N . TRP A 1 71 ? -2.360 -9.535 -3.772 1.00 84.81 71 TRP A N 1
ATOM 567 C CA . TRP A 1 71 ? -1.420 -8.668 -3.086 1.00 84.81 71 TRP A CA 1
ATOM 568 C C . TRP A 1 71 ? -1.267 -9.118 -1.658 1.00 84.81 71 TRP A C 1
ATOM 570 O O . TRP A 1 71 ? -0.133 -9.433 -1.323 1.00 84.81 71 TRP A O 1
ATOM 580 N N . PHE A 1 72 ? -2.340 -9.175 -0.863 1.00 86.62 72 PHE A N 1
ATOM 581 C CA . PHE A 1 72 ? -2.337 -9.586 0.546 1.00 86.62 72 PHE A CA 1
ATOM 582 C C . PHE A 1 72 ? -1.709 -10.967 0.796 1.00 86.62 72 PHE A C 1
ATOM 584 O O . PHE A 1 72 ? -0.901 -11.087 1.716 1.00 86.62 72 PHE A O 1
ATOM 591 N N . ASP A 1 73 ? -1.862 -11.912 -0.127 1.00 84.19 73 ASP A N 1
ATOM 592 C CA . ASP A 1 73 ? -1.277 -13.256 -0.017 1.00 84.19 73 ASP A CA 1
ATOM 593 C C . ASP A 1 73 ? 0.246 -13.306 -0.251 1.00 84.19 73 ASP A C 1
ATOM 595 O O . ASP A 1 73 ? 0.942 -14.225 0.187 1.00 84.19 73 ASP A O 1
ATOM 599 N N . LYS A 1 74 ? 0.826 -12.319 -0.948 1.00 77.88 74 LYS A N 1
ATOM 600 C CA . LYS A 1 74 ? 2.274 -12.313 -1.222 1.00 77.88 74 LYS A CA 1
ATOM 601 C C . LYS A 1 74 ? 3.100 -11.966 0.024 1.00 77.88 74 LYS A C 1
ATOM 603 O O . LYS A 1 74 ? 3.076 -10.828 0.496 1.00 77.88 74 LYS A O 1
ATOM 608 N N . ASN A 1 75 ? 3.942 -12.904 0.465 1.00 64.50 75 ASN A N 1
ATOM 609 C CA . ASN A 1 75 ? 4.894 -12.741 1.583 1.00 64.50 75 ASN A CA 1
ATOM 610 C C . ASN A 1 75 ? 6.013 -11.716 1.333 1.00 64.50 75 ASN A C 1
ATOM 612 O O . ASN A 1 75 ? 6.772 -11.385 2.240 1.00 64.50 75 ASN A O 1
ATOM 616 N N . SER A 1 76 ? 6.159 -11.235 0.099 1.00 58.34 76 SER A N 1
ATOM 617 C CA . SER A 1 76 ? 7.188 -10.273 -0.268 1.00 58.34 76 SER A CA 1
ATOM 618 C C . SER A 1 76 ? 6.776 -9.485 -1.507 1.00 58.34 76 SER A C 1
ATOM 620 O O . SER A 1 76 ? 6.257 -10.040 -2.476 1.00 58.34 76 SER A O 1
ATOM 622 N N . THR A 1 77 ? 7.053 -8.183 -1.500 1.00 56.25 77 THR A N 1
ATOM 623 C CA . THR A 1 77 ? 7.031 -7.327 -2.691 1.00 56.25 77 THR A CA 1
ATOM 624 C C . THR A 1 77 ? 8.381 -7.378 -3.402 1.00 56.25 77 THR A C 1
ATOM 626 O O . THR A 1 77 ? 8.903 -6.328 -3.769 1.00 56.25 77 THR A O 1
ATOM 629 N N . VAL A 1 78 ? 8.972 -8.566 -3.593 1.00 48.09 78 VAL A N 1
ATOM 630 C CA . VAL A 1 78 ? 10.245 -8.689 -4.333 1.00 48.09 78 VAL A CA 1
ATOM 631 C C . VAL A 1 78 ? 10.157 -8.092 -5.736 1.00 48.09 78 VAL A C 1
ATOM 633 O O . VAL A 1 78 ? 11.179 -7.715 -6.289 1.00 48.09 78 VAL A O 1
ATOM 636 N N . ASP A 1 79 ? 8.950 -7.890 -6.268 1.00 49.59 79 ASP A N 1
ATOM 637 C CA . ASP A 1 79 ? 8.779 -7.414 -7.633 1.00 49.59 79 ASP A CA 1
ATOM 638 C C . ASP A 1 79 ? 7.532 -6.546 -7.877 1.00 49.59 79 ASP A C 1
ATOM 640 O O . ASP A 1 79 ? 7.234 -6.216 -9.012 1.00 49.59 79 ASP A O 1
ATOM 644 N N . GLY A 1 80 ? 6.787 -6.119 -6.852 1.00 51.59 80 GLY A N 1
ATOM 645 C CA . GLY A 1 80 ? 5.512 -5.417 -7.079 1.00 51.59 80 GLY A CA 1
ATOM 646 C C . GLY A 1 80 ? 4.433 -6.315 -7.716 1.00 51.59 80 GLY A C 1
ATOM 647 O O . GLY A 1 80 ? 4.678 -7.447 -8.138 1.00 51.59 80 GLY A O 1
ATOM 648 N N . LEU A 1 81 ? 3.173 -5.868 -7.712 1.00 49.16 81 LEU A N 1
ATOM 649 C CA . LEU A 1 81 ? 2.131 -6.565 -8.469 1.00 49.16 81 LEU A CA 1
ATOM 650 C C . LEU A 1 81 ? 2.173 -6.129 -9.915 1.00 49.16 81 LEU A C 1
ATOM 652 O O . LEU A 1 81 ? 1.679 -5.059 -10.259 1.00 49.16 81 LEU A O 1
ATOM 656 N N . PHE A 1 82 ? 2.673 -7.010 -10.765 1.00 55.22 82 PHE A N 1
ATOM 657 C CA . PHE A 1 82 ? 2.441 -6.902 -12.191 1.00 55.22 82 PHE A CA 1
ATOM 658 C C . PHE A 1 82 ? 1.048 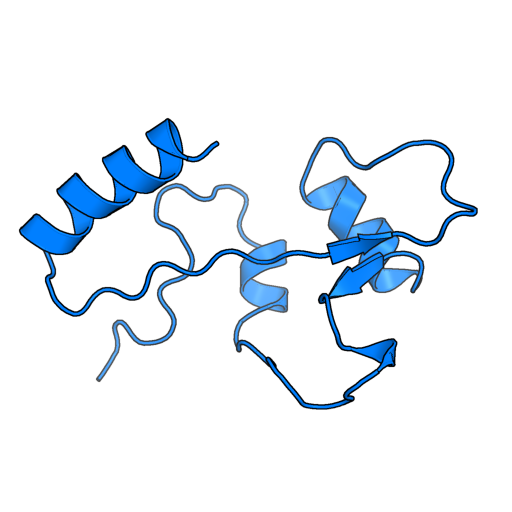-7.437 -12.503 1.00 55.22 82 PHE A C 1
ATOM 660 O O . PHE A 1 82 ? 0.838 -8.630 -12.730 1.00 55.22 82 PHE A O 1
ATOM 667 N N . ALA A 1 83 ? 0.073 -6.531 -12.479 1.00 42.19 83 ALA A N 1
ATOM 668 C CA . ALA A 1 83 ? -1.159 -6.734 -13.214 1.00 42.19 83 ALA A CA 1
ATOM 669 C C . ALA A 1 83 ? -0.783 -6.775 -14.706 1.00 42.19 83 ALA A C 1
ATOM 671 O O . ALA A 1 83 ? -0.437 -5.747 -15.278 1.00 42.19 83 ALA A O 1
ATOM 672 N N . LYS A 1 84 ? -0.866 -7.966 -15.313 1.00 43.31 84 LYS A N 1
ATOM 673 C CA . LYS A 1 84 ? -0.792 -8.225 -16.768 1.00 43.31 84 LYS A CA 1
ATOM 674 C C . LYS A 1 84 ? 0.589 -8.394 -17.427 1.00 43.31 84 LYS A C 1
ATOM 676 O O . LYS A 1 84 ? 0.748 -8.037 -18.584 1.00 43.31 84 LYS A O 1
ATOM 681 N N . ASP A 1 85 ? 1.510 -9.132 -16.806 1.00 46.56 85 ASP A N 1
ATOM 682 C CA . ASP A 1 85 ? 2.656 -9.739 -17.532 1.00 46.56 85 ASP A CA 1
ATOM 683 C C . ASP A 1 85 ? 2.254 -10.962 -18.403 1.00 46.56 85 ASP A C 1
ATOM 685 O O . ASP A 1 85 ? 3.095 -11.727 -18.873 1.00 46.56 85 ASP A O 1
ATOM 689 N N . LYS A 1 86 ? 0.950 -11.167 -18.628 1.00 40.47 86 LYS A N 1
ATOM 690 C CA . LYS A 1 86 ? 0.412 -12.127 -19.594 1.00 40.47 86 LYS A CA 1
ATOM 691 C C . LYS A 1 86 ? -0.570 -11.417 -20.520 1.00 40.47 86 LYS A C 1
ATOM 693 O O . LYS A 1 86 ? -1.761 -11.376 -20.215 1.00 40.47 86 LYS A O 1
ATOM 698 N N . GLN A 1 87 ? -0.060 -10.890 -21.626 1.00 36.62 87 GLN A N 1
ATOM 699 C CA . GLN A 1 87 ? -0.744 -10.820 -22.918 1.00 36.62 87 GLN A CA 1
ATOM 700 C C . GLN A 1 87 ? 0.298 -10.845 -24.030 1.00 36.62 87 GLN A C 1
ATOM 702 O O . GLN A 1 87 ? 1.321 -10.144 -23.878 1.00 36.62 87 GLN A O 1
#